Protein AF-A0A535F7Z0-F1 (afdb_monomer_lite)

Radius of gyration: 14.73 Å; chains: 1; bounding box: 36×27×36 Å

Structure (mmCIF, N/CA/C/O backbone):
data_AF-A0A535F7Z0-F1
#
_entry.id   AF-A0A535F7Z0-F1
#
loop_
_atom_site.group_PDB
_atom_site.id
_atom_site.type_symbol
_atom_site.label_atom_id
_atom_site.label_alt_id
_atom_site.label_comp_id
_atom_site.label_asym_id
_atom_site.label_entity_id
_atom_site.label_seq_id
_atom_site.pdbx_PDB_ins_code
_atom_site.Cartn_x
_atom_site.Cartn_y
_atom_site.Cartn_z
_atom_site.occupancy
_atom_site.B_iso_or_equiv
_atom_site.auth_seq_id
_atom_site.auth_comp_id
_atom_site.auth_asym_id
_atom_site.auth_atom_id
_atom_site.pdbx_PDB_model_num
ATOM 1 N N . MET A 1 1 ? 20.196 -8.276 2.278 1.00 72.56 1 MET A N 1
ATOM 2 C CA . MET A 1 1 ? 18.718 -8.308 2.275 1.00 72.56 1 MET A CA 1
ATOM 3 C C . MET A 1 1 ? 18.293 -8.919 0.946 1.00 72.56 1 MET A C 1
ATOM 5 O O . MET A 1 1 ? 18.795 -8.458 -0.070 1.00 72.56 1 MET A O 1
ATOM 9 N N . ASN A 1 2 ? 17.506 -9.997 0.940 1.00 94.94 2 ASN A N 1
ATOM 10 C CA . ASN A 1 2 ? 17.093 -10.694 -0.285 1.00 94.94 2 ASN A CA 1
ATOM 11 C C . ASN A 1 2 ? 15.679 -10.236 -0.680 1.00 94.94 2 ASN A C 1
ATOM 13 O O . ASN A 1 2 ? 14.781 -10.279 0.153 1.00 94.94 2 ASN A O 1
ATOM 17 N N . GLY A 1 3 ? 15.482 -9.790 -1.925 1.00 92.50 3 GLY A N 1
ATOM 18 C CA . GLY A 1 3 ? 14.197 -9.242 -2.380 1.00 92.50 3 GLY A CA 1
ATOM 19 C C . GLY A 1 3 ? 13.035 -10.239 -2.319 1.00 92.50 3 GLY A C 1
ATOM 20 O O . GLY A 1 3 ? 11.942 -9.873 -1.904 1.00 92.50 3 GLY A O 1
ATOM 21 N N . VAL A 1 4 ? 13.279 -11.509 -2.655 1.00 94.81 4 VAL A N 1
ATOM 22 C CA . VAL A 1 4 ? 12.260 -12.571 -2.602 1.00 94.81 4 VAL A CA 1
ATOM 23 C C . VAL A 1 4 ? 11.818 -12.818 -1.163 1.00 94.81 4 VAL A C 1
ATOM 25 O O . VAL A 1 4 ? 10.622 -12.927 -0.899 1.00 94.81 4 VAL A O 1
ATOM 28 N N . ASP A 1 5 ? 12.768 -12.846 -0.227 1.00 97.25 5 ASP A N 1
ATOM 29 C CA . ASP A 1 5 ? 12.459 -12.999 1.195 1.00 97.25 5 ASP A CA 1
ATOM 30 C C . ASP A 1 5 ? 11.646 -11.810 1.722 1.00 97.25 5 ASP A C 1
ATOM 32 O O . ASP A 1 5 ? 10.672 -12.015 2.442 1.00 97.25 5 ASP A O 1
ATOM 36 N N . ILE A 1 6 ? 11.991 -10.575 1.336 1.00 94.94 6 ILE A N 1
ATOM 37 C CA . ILE A 1 6 ? 11.236 -9.375 1.737 1.00 94.94 6 ILE A CA 1
ATOM 38 C C . ILE A 1 6 ? 9.787 -9.468 1.257 1.00 94.94 6 ILE A C 1
ATOM 40 O O . ILE A 1 6 ? 8.876 -9.280 2.058 1.00 94.94 6 ILE A O 1
ATOM 44 N N . LEU A 1 7 ? 9.567 -9.776 -0.025 1.00 95.12 7 LEU A N 1
ATOM 45 C CA . LEU A 1 7 ? 8.217 -9.841 -0.589 1.00 95.12 7 LEU A CA 1
ATOM 46 C C . LEU A 1 7 ? 7.405 -10.969 0.047 1.00 95.12 7 LEU A C 1
ATOM 48 O O . LEU A 1 7 ? 6.269 -10.757 0.463 1.00 95.12 7 LEU A O 1
ATOM 52 N N . LYS A 1 8 ? 8.004 -12.154 0.197 1.00 95.69 8 LYS A N 1
ATOM 53 C CA . LYS A 1 8 ? 7.330 -13.311 0.786 1.00 95.69 8 LYS A CA 1
ATOM 54 C C . LYS A 1 8 ? 7.001 -13.092 2.261 1.00 95.69 8 LYS A C 1
ATOM 56 O O . LYS A 1 8 ? 5.849 -13.233 2.660 1.00 95.69 8 LYS A O 1
ATOM 61 N N . TYR A 1 9 ? 7.998 -12.786 3.087 1.00 97.12 9 TYR A N 1
ATOM 62 C CA . TYR A 1 9 ? 7.799 -12.697 4.534 1.00 97.12 9 TYR A CA 1
ATOM 63 C C . TYR A 1 9 ? 7.128 -11.388 4.953 1.00 97.12 9 TYR A C 1
ATOM 65 O O . TYR A 1 9 ? 6.382 -11.389 5.930 1.00 97.12 9 TYR A O 1
ATOM 73 N N . GLY A 1 10 ? 7.319 -10.299 4.203 1.00 95.12 10 GLY A N 1
ATOM 74 C CA . GLY A 1 10 ? 6.578 -9.052 4.396 1.00 95.12 10 GLY A CA 1
ATOM 75 C C . GLY A 1 10 ? 5.080 -9.252 4.178 1.00 95.12 10 GLY A C 1
ATOM 76 O O . GLY A 1 10 ? 4.292 -8.952 5.073 1.00 95.12 10 GLY A O 1
ATOM 77 N N . HIS A 1 11 ? 4.691 -9.856 3.050 1.00 95.62 11 HIS A N 1
ATOM 78 C CA . HIS A 1 11 ? 3.289 -10.165 2.764 1.00 95.62 11 HIS A CA 1
ATOM 79 C C . HIS A 1 11 ? 2.683 -11.123 3.804 1.00 95.62 11 HIS A C 1
ATOM 81 O O . HIS A 1 11 ? 1.608 -10.860 4.341 1.00 95.62 11 HIS A O 1
ATOM 87 N N . LEU A 1 12 ? 3.399 -12.196 4.171 1.00 96.81 12 LEU A N 1
ATOM 88 C CA . LEU A 1 12 ? 2.940 -13.124 5.214 1.00 96.81 12 LEU A CA 1
ATOM 89 C C . LEU A 1 12 ? 2.745 -12.440 6.570 1.00 96.81 12 LEU A C 1
ATOM 91 O O . LEU A 1 12 ? 1.780 -12.750 7.262 1.00 96.81 12 LEU A O 1
ATOM 95 N N . THR A 1 13 ? 3.618 -11.499 6.935 1.00 96.19 13 THR A N 1
ATOM 96 C CA . THR A 1 13 ? 3.477 -10.733 8.181 1.00 96.19 13 THR A CA 1
ATOM 97 C C . THR A 1 13 ? 2.180 -9.924 8.180 1.00 96.19 13 THR A C 1
ATOM 99 O O . THR A 1 13 ? 1.463 -9.929 9.180 1.00 96.19 13 THR A O 1
ATOM 102 N N . VAL A 1 14 ? 1.841 -9.267 7.064 1.00 95.38 14 VAL A N 1
ATOM 103 C CA . VAL A 1 14 ? 0.579 -8.519 6.928 1.00 95.38 14 VAL A CA 1
ATOM 104 C C . VAL A 1 14 ? -0.620 -9.456 7.054 1.00 95.38 14 VAL A C 1
ATOM 106 O O . VAL A 1 14 ? -1.492 -9.200 7.881 1.00 95.38 14 VAL A O 1
ATOM 109 N N . LEU A 1 15 ? -0.641 -10.565 6.306 1.00 95.44 15 LEU A N 1
ATOM 110 C CA . LEU A 1 15 ? -1.743 -11.530 6.365 1.00 95.44 15 LEU A CA 1
ATOM 111 C C . LEU A 1 15 ? -1.948 -12.081 7.778 1.00 95.44 15 LEU A C 1
ATOM 113 O O . LEU A 1 15 ? -3.058 -12.031 8.294 1.00 95.44 15 LEU A O 1
ATOM 117 N N . GLN A 1 16 ? -0.878 -12.536 8.432 1.00 96.44 16 GLN A N 1
ATOM 118 C CA . GLN A 1 16 ? -0.940 -13.063 9.799 1.00 96.44 16 GLN A CA 1
ATOM 119 C C . GLN A 1 16 ? -1.401 -12.016 10.816 1.00 96.44 16 GLN A C 1
ATOM 121 O O . GLN A 1 16 ? -2.076 -12.353 11.782 1.00 96.44 16 GLN A O 1
ATOM 126 N N . THR A 1 17 ? -1.042 -10.747 10.611 1.00 94.38 17 THR A N 1
ATOM 127 C CA . THR A 1 17 ? -1.469 -9.654 11.496 1.00 94.38 17 THR A CA 1
ATOM 128 C C . THR A 1 17 ? -2.970 -9.390 11.377 1.00 94.38 17 THR A C 1
ATOM 130 O O . THR A 1 17 ? -3.613 -9.043 12.367 1.00 94.38 17 THR A O 1
ATOM 133 N N . ILE A 1 18 ? -3.538 -9.560 10.181 1.00 93.75 18 ILE A N 1
ATOM 134 C CA . ILE A 1 18 ? -4.966 -9.342 9.925 1.00 93.75 18 ILE A CA 1
ATOM 135 C C . ILE A 1 18 ? -5.821 -10.582 10.238 1.00 93.75 18 ILE A C 1
ATOM 137 O O . ILE A 1 18 ? -6.991 -10.405 10.570 1.00 93.75 18 ILE A O 1
ATOM 141 N N . ASP A 1 19 ? -5.251 -11.796 10.225 1.00 93.12 19 ASP A N 1
ATOM 142 C CA . ASP A 1 19 ? -5.894 -13.119 10.445 1.00 93.12 19 ASP A CA 1
ATOM 143 C C . ASP A 1 19 ? -6.450 -13.367 11.872 1.00 93.12 19 ASP A C 1
ATOM 145 O O . ASP A 1 19 ? -6.323 -14.421 12.482 1.00 93.12 19 ASP A O 1
ATOM 149 N N . GLY A 1 20 ? -7.079 -12.367 12.462 1.00 88.12 20 GLY A N 1
ATOM 150 C CA . GLY A 1 20 ? -7.530 -12.367 13.851 1.00 88.12 20 GLY A CA 1
ATOM 151 C C . GLY A 1 20 ? -7.791 -10.961 14.374 1.00 88.12 20 GLY A C 1
ATOM 152 O O . GLY A 1 20 ? -8.246 -10.796 15.507 1.00 88.12 20 GLY A O 1
ATOM 153 N N . PHE A 1 21 ? -7.528 -9.940 13.554 1.00 93.69 21 PHE A N 1
ATOM 154 C CA . PHE A 1 21 ? -7.906 -8.577 13.867 1.00 93.69 21 PHE A CA 1
ATOM 155 C C . PHE A 1 21 ? -9.436 -8.438 13.771 1.00 93.69 21 PHE A C 1
ATOM 157 O O . PHE A 1 21 ? -10.013 -8.768 12.731 1.00 93.69 21 PHE A O 1
ATOM 164 N N . PRO A 1 22 ? -10.114 -7.970 14.837 1.00 94.25 22 PRO A N 1
ATOM 165 C CA . PRO A 1 22 ? -11.569 -7.998 14.906 1.00 94.25 22 PRO A CA 1
ATOM 166 C C . PRO A 1 22 ? -12.192 -7.159 13.791 1.00 94.25 22 PRO A C 1
ATOM 168 O O . PRO A 1 22 ? -11.919 -5.965 13.687 1.00 94.25 22 PRO A O 1
ATOM 171 N N . GLU A 1 23 ? -13.077 -7.777 13.005 1.00 91.12 23 GLU A N 1
ATOM 172 C CA . GLU A 1 23 ? -13.775 -7.131 11.883 1.00 91.12 23 GLU A CA 1
ATOM 173 C C . GLU A 1 23 ? -14.509 -5.857 12.313 1.00 91.12 23 GLU A C 1
ATOM 175 O O . GLU A 1 23 ? -14.424 -4.825 11.655 1.00 91.12 23 GLU A O 1
ATOM 180 N N . SER A 1 24 ? -15.116 -5.874 13.504 1.00 94.00 24 SER A N 1
ATOM 181 C CA . SER A 1 24 ? -15.787 -4.709 14.091 1.00 94.00 24 SER A CA 1
ATOM 182 C C . SER A 1 24 ? -14.876 -3.495 14.302 1.00 94.00 24 SER A C 1
ATOM 184 O O . SER A 1 24 ? -15.376 -2.401 14.548 1.00 94.00 24 SER A O 1
ATOM 186 N N . ALA A 1 25 ? -13.552 -3.677 14.269 1.00 94.50 25 ALA A N 1
ATOM 187 C CA . ALA A 1 25 ? -12.575 -2.609 14.426 1.00 94.50 25 ALA A CA 1
ATOM 188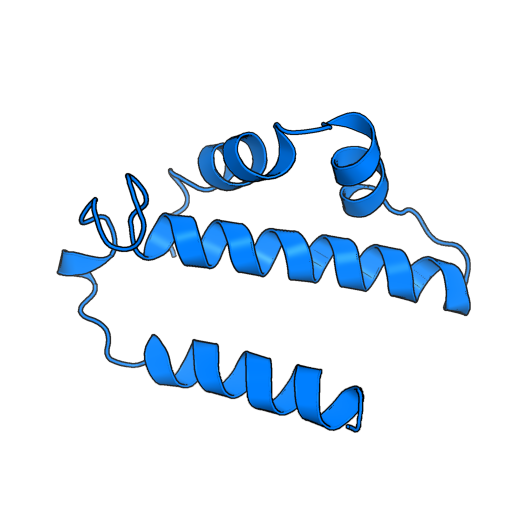 C C . ALA A 1 25 ? -11.954 -2.145 13.097 1.00 94.50 25 ALA A C 1
ATOM 190 O O . ALA A 1 25 ? -11.204 -1.170 13.111 1.00 94.50 25 ALA A O 1
ATOM 191 N N . TRP A 1 26 ? -12.248 -2.790 11.962 1.00 94.00 26 TRP A N 1
ATOM 192 C CA . TRP A 1 26 ? -11.580 -2.520 10.679 1.00 94.00 26 TRP A CA 1
ATOM 193 C C . TRP A 1 26 ? -11.712 -1.072 10.218 1.00 94.00 26 TRP A C 1
ATOM 195 O O . TRP A 1 26 ? -10.720 -0.476 9.799 1.00 94.00 26 TRP A O 1
ATOM 205 N N . ASP A 1 27 ? -12.910 -0.505 10.361 1.00 93.88 27 ASP A N 1
ATOM 206 C CA . ASP A 1 27 ? -13.231 0.874 9.982 1.00 93.88 27 ASP A CA 1
ATOM 207 C C . ASP A 1 27 ? -13.003 1.884 11.124 1.00 93.88 27 ASP A C 1
ATOM 209 O 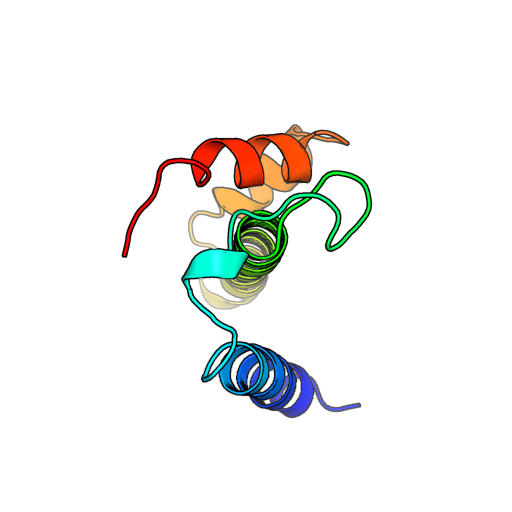O . ASP A 1 27 ? -13.299 3.072 10.981 1.00 93.88 27 ASP A O 1
ATOM 213 N N . THR A 1 28 ? -12.458 1.449 12.270 1.00 95.38 28 THR A N 1
ATOM 214 C CA . THR A 1 28 ? -12.138 2.366 13.376 1.00 95.38 28 THR A CA 1
ATOM 215 C C . THR A 1 28 ? -11.037 3.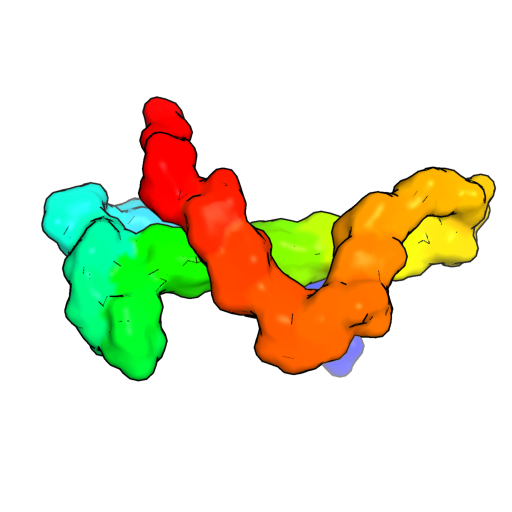325 12.943 1.00 95.38 28 THR A C 1
ATOM 217 O O . THR A 1 28 ? -9.904 2.912 12.696 1.00 95.38 28 THR A O 1
ATOM 220 N N . SER A 1 29 ? -11.355 4.617 12.867 1.00 95.25 29 SER A N 1
ATOM 221 C CA . SER A 1 29 ? -10.375 5.661 12.562 1.00 95.25 29 SER A CA 1
ATOM 222 C C . SER A 1 29 ? -9.308 5.774 13.655 1.00 95.25 29 SER A C 1
ATOM 224 O O . SER A 1 29 ? -9.578 5.516 14.827 1.00 95.25 29 SER A O 1
ATOM 226 N N . GLY A 1 30 ? -8.108 6.226 13.285 1.00 95.75 30 GLY A N 1
ATOM 227 C CA . GLY A 1 30 ? -7.029 6.486 14.244 1.00 95.75 30 GLY A CA 1
ATOM 228 C C . GLY A 1 30 ? -5.961 5.397 14.336 1.00 95.75 30 GLY A C 1
ATOM 229 O O . GLY A 1 30 ? -5.066 5.510 15.170 1.00 95.75 30 GLY A O 1
ATOM 230 N N . ALA 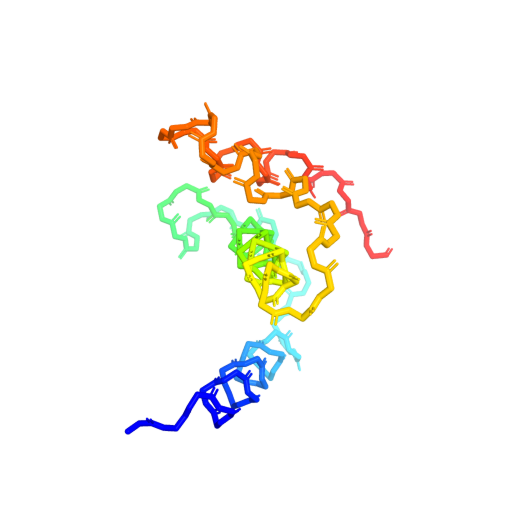A 1 31 ? -6.011 4.368 13.486 1.00 93.81 31 ALA A N 1
ATOM 231 C CA . ALA A 1 31 ? -4.971 3.341 13.416 1.00 93.81 31 ALA A CA 1
ATOM 232 C C . ALA A 1 31 ? -3.628 3.918 12.923 1.00 93.81 31 ALA A C 1
ATOM 234 O O . ALA A 1 31 ? -2.566 3.530 13.406 1.00 93.81 31 ALA A O 1
ATOM 235 N N . CYS A 1 32 ? -3.671 4.881 11.995 1.00 94.69 32 CYS A N 1
ATOM 236 C CA . CYS A 1 32 ? -2.518 5.679 11.578 1.00 94.69 32 CYS A CA 1
ATOM 237 C C . CYS A 1 32 ? -2.974 7.086 11.168 1.00 94.69 32 CYS A C 1
ATOM 239 O O . CYS A 1 32 ? -3.594 7.270 10.122 1.00 94.69 32 CYS A O 1
ATOM 241 N N . GLY A 1 33 ? -2.713 8.096 12.002 1.00 94.88 33 GLY A N 1
ATOM 242 C CA . GLY A 1 33 ? -3.260 9.435 11.770 1.00 94.88 33 GLY A CA 1
ATOM 243 C C . GLY A 1 33 ? -4.792 9.398 11.756 1.00 94.88 33 GLY A C 1
ATOM 244 O O . GLY A 1 33 ? -5.402 9.071 12.766 1.00 94.88 33 GLY A O 1
ATOM 245 N N . VAL A 1 34 ? -5.412 9.714 10.616 1.00 95.06 34 VAL A N 1
ATOM 246 C CA . VAL A 1 34 ? -6.876 9.634 10.433 1.00 95.06 34 VAL A CA 1
ATOM 247 C C . VAL A 1 34 ? -7.347 8.308 9.826 1.00 95.06 34 VAL A C 1
ATOM 249 O O . VAL A 1 34 ? -8.547 8.049 9.792 1.00 95.06 34 VAL A O 1
ATOM 252 N N . TRP A 1 35 ? -6.427 7.465 9.353 1.00 97.19 35 TRP A N 1
ATOM 253 C CA . TRP A 1 35 ? -6.750 6.226 8.651 1.00 97.19 35 TRP A CA 1
ATOM 254 C C . TRP A 1 35 ? -7.185 5.115 9.602 1.00 97.19 35 TRP A C 1
ATOM 256 O O . TRP A 1 35 ? -6.680 4.986 10.723 1.00 97.19 35 TRP A O 1
ATOM 266 N N . SER A 1 36 ? -8.135 4.319 9.125 1.00 96.56 36 SER A N 1
ATOM 267 C CA . SER A 1 36 ? -8.539 3.046 9.712 1.00 96.56 36 SER A CA 1
ATOM 268 C C . SER A 1 36 ? -7.590 1.912 9.310 1.00 96.56 36 SER A C 1
ATOM 270 O O . SER A 1 36 ? -6.699 2.090 8.476 1.00 96.56 36 SER A O 1
ATOM 272 N N . VAL A 1 37 ? -7.772 0.719 9.883 1.00 95.69 37 VAL A N 1
ATOM 273 C CA . VAL A 1 37 ? -6.995 -0.464 9.470 1.00 95.69 37 VAL A CA 1
ATOM 274 C C . VAL A 1 37 ? -7.292 -0.817 8.014 1.00 95.69 37 VAL A C 1
ATOM 276 O O . VAL A 1 37 ? -6.369 -1.101 7.252 1.00 95.69 37 VAL A O 1
ATOM 279 N N . LYS A 1 38 ? -8.557 -0.717 7.597 1.00 95.38 38 LYS A N 1
ATOM 280 C CA . LYS A 1 38 ? -8.964 -0.944 6.208 1.00 95.38 38 LYS A CA 1
ATOM 281 C C . LYS A 1 38 ? -8.281 0.023 5.236 1.00 95.38 38 LYS A C 1
ATOM 283 O O . LYS A 1 38 ? 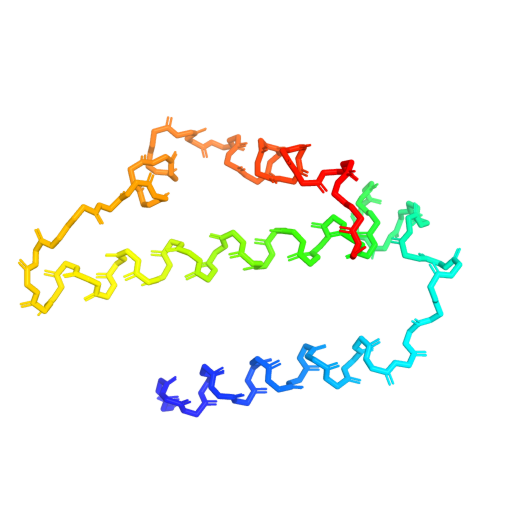-7.807 -0.407 4.185 1.00 95.38 38 LYS A O 1
ATOM 288 N N . ASP A 1 39 ? -8.169 1.298 5.607 1.00 97.25 39 ASP A N 1
ATOM 289 C CA . ASP A 1 39 ? -7.471 2.308 4.800 1.00 97.25 39 ASP A CA 1
ATOM 290 C C . ASP A 1 39 ? -5.978 1.969 4.642 1.00 97.25 39 ASP A C 1
ATOM 292 O O . ASP A 1 39 ? -5.425 2.065 3.547 1.00 97.25 39 ASP A O 1
ATOM 296 N N . ILE A 1 40 ? -5.325 1.498 5.710 1.00 96.44 40 ILE A N 1
ATOM 297 C CA . ILE A 1 40 ? -3.917 1.076 5.662 1.00 96.44 40 ILE A CA 1
ATOM 298 C C . ILE A 1 40 ? -3.740 -0.128 4.727 1.00 96.44 40 ILE A C 1
ATOM 300 O O . ILE A 1 40 ? -2.813 -0.142 3.917 1.00 96.44 40 ILE A O 1
ATOM 304 N N . ILE A 1 41 ? -4.633 -1.120 4.784 1.00 95.81 41 ILE A N 1
ATOM 305 C CA . ILE A 1 41 ? -4.584 -2.276 3.875 1.00 95.81 41 ILE A CA 1
ATOM 306 C C . ILE A 1 41 ? -4.817 -1.850 2.421 1.00 95.81 41 ILE A C 1
ATOM 308 O O . ILE A 1 41 ? -4.097 -2.304 1.531 1.00 95.81 41 ILE A O 1
ATOM 312 N N . ALA A 1 42 ? -5.755 -0.932 2.171 1.00 96.62 42 ALA A N 1
ATOM 313 C CA . ALA A 1 42 ? -5.967 -0.356 0.846 1.00 96.62 42 ALA A CA 1
ATOM 314 C C . ALA A 1 42 ? -4.703 0.343 0.321 1.00 96.62 42 ALA A C 1
ATOM 316 O O . ALA A 1 42 ? -4.318 0.128 -0.830 1.00 96.62 42 ALA A O 1
ATOM 317 N N . HIS A 1 43 ? -4.023 1.122 1.163 1.00 96.81 43 HIS A N 1
ATOM 318 C CA . HIS A 1 43 ? -2.748 1.753 0.829 1.00 96.81 43 HIS A CA 1
ATOM 319 C C . HIS A 1 43 ? -1.675 0.715 0.459 1.00 96.81 43 HIS A C 1
ATOM 321 O O . HIS A 1 43 ? -1.093 0.810 -0.621 1.00 96.81 43 HIS A O 1
ATOM 327 N N . LEU A 1 44 ? -1.454 -0.311 1.288 1.00 96.69 44 LEU A N 1
ATOM 328 C CA . LEU A 1 44 ? -0.441 -1.345 1.026 1.00 96.69 44 LEU A CA 1
ATOM 329 C C . LEU A 1 44 ? -0.712 -2.110 -0.277 1.00 96.69 44 LEU A C 1
ATOM 331 O O . LEU A 1 44 ? 0.188 -2.245 -1.106 1.00 96.69 44 LEU A O 1
ATOM 335 N N . ALA A 1 45 ? -1.958 -2.533 -0.503 1.00 96.25 45 ALA A N 1
ATOM 336 C CA . ALA A 1 45 ? -2.355 -3.222 -1.732 1.00 96.25 45 ALA A CA 1
ATOM 337 C C . ALA A 1 45 ? -2.125 -2.357 -2.986 1.00 96.25 45 ALA A C 1
ATOM 339 O O . ALA A 1 45 ? -1.761 -2.858 -4.049 1.00 96.25 45 ALA A O 1
ATOM 340 N N . SER A 1 46 ? -2.292 -1.039 -2.869 1.00 97.19 46 SER A N 1
ATOM 341 C CA . SER A 1 46 ? -2.059 -0.109 -3.980 1.00 97.19 46 SER A CA 1
ATOM 342 C C . SER A 1 46 ? -0.583 -0.058 -4.382 1.00 97.19 46 SER A C 1
ATOM 344 O O . SER A 1 46 ? -0.269 -0.020 -5.571 1.00 97.19 46 SER A O 1
ATOM 346 N N . TYR A 1 47 ? 0.335 -0.153 -3.417 1.00 97.31 47 TYR A N 1
ATOM 347 C CA . TYR A 1 47 ? 1.769 -0.259 -3.702 1.00 97.31 47 TYR A CA 1
ATOM 348 C C . TYR A 1 47 ? 2.182 -1.636 -4.224 1.00 97.31 47 TYR A C 1
ATOM 350 O O . TYR A 1 47 ? 3.120 -1.709 -5.018 1.00 97.31 47 TYR A O 1
ATOM 358 N N . GLU A 1 48 ? 1.486 -2.714 -3.852 1.00 96.88 48 GLU A N 1
ATOM 359 C CA . GLU A 1 48 ? 1.695 -4.020 -4.492 1.00 96.88 48 GLU A CA 1
ATOM 360 C C . GLU A 1 48 ? 1.364 -3.954 -5.995 1.00 96.88 48 GLU A C 1
ATOM 362 O O . GLU A 1 48 ? 2.137 -4.461 -6.807 1.00 96.88 48 GLU A O 1
ATOM 367 N N . HIS A 1 49 ? 0.298 -3.249 -6.396 1.00 97.44 49 HIS A N 1
ATOM 368 C CA . HIS A 1 49 ? -0.002 -3.024 -7.818 1.00 97.44 49 HIS A CA 1
ATOM 369 C C . HIS A 1 49 ? 1.070 -2.189 -8.532 1.00 97.44 49 HIS A C 1
ATOM 371 O O . HIS A 1 49 ? 1.511 -2.561 -9.618 1.00 97.44 49 HIS A O 1
ATOM 377 N N . VAL A 1 50 ? 1.549 -1.102 -7.914 1.00 97.75 50 VAL A N 1
ATOM 378 C CA . VAL A 1 50 ? 2.665 -0.311 -8.469 1.00 97.75 50 VAL A CA 1
ATOM 379 C C . VAL A 1 50 ? 3.919 -1.174 -8.631 1.00 97.75 50 VAL A C 1
ATOM 381 O O . VAL A 1 50 ? 4.602 -1.084 -9.648 1.00 97.75 50 VAL A O 1
ATOM 384 N N . LEU A 1 51 ? 4.221 -2.038 -7.660 1.00 96.75 51 LEU A N 1
ATOM 385 C CA . LEU A 1 51 ? 5.363 -2.945 -7.737 1.00 96.75 51 LEU A CA 1
ATOM 386 C C . LEU A 1 51 ? 5.222 -3.946 -8.891 1.00 96.75 51 LEU A C 1
ATOM 388 O O . LEU A 1 51 ? 6.194 -4.165 -9.614 1.00 96.75 51 LEU A O 1
ATOM 392 N N . VAL A 1 52 ? 4.040 -4.537 -9.082 1.00 96.31 52 VAL A N 1
ATOM 393 C CA . VAL A 1 52 ? 3.764 -5.438 -10.215 1.00 96.31 52 VAL A CA 1
ATOM 394 C C . VAL A 1 52 ? 4.015 -4.728 -11.543 1.00 96.31 52 VAL A C 1
ATOM 396 O O . VAL A 1 52 ? 4.690 -5.280 -12.414 1.00 96.31 52 VAL A O 1
ATOM 399 N N . ASP A 1 53 ? 3.548 -3.492 -11.684 1.00 97.50 53 ASP A N 1
ATOM 400 C CA . ASP A 1 53 ? 3.772 -2.688 -12.884 1.00 97.50 53 ASP A CA 1
ATOM 401 C C . ASP A 1 53 ? 5.256 -2.387 -13.111 1.00 97.50 53 ASP A C 1
ATOM 403 O O . ASP A 1 53 ? 5.759 -2.553 -14.221 1.00 97.50 53 ASP A O 1
ATOM 407 N N . VAL A 1 54 ? 5.993 -2.014 -12.059 1.00 96.19 54 VAL A N 1
ATOM 408 C CA . VAL A 1 54 ? 7.448 -1.813 -12.135 1.00 96.19 54 VAL A CA 1
ATOM 409 C C . VAL A 1 54 ? 8.136 -3.088 -12.615 1.00 96.19 54 VAL A C 1
ATOM 411 O O . VAL A 1 54 ? 8.930 -3.030 -13.551 1.00 96.19 54 VAL A O 1
ATOM 414 N N . LEU A 1 55 ? 7.820 -4.245 -12.030 1.00 94.94 55 LEU A N 1
ATOM 415 C CA . LEU A 1 55 ? 8.402 -5.527 -12.437 1.00 94.94 55 LEU A CA 1
ATOM 416 C C . LEU A 1 55 ? 8.036 -5.892 -13.882 1.00 94.94 55 LEU A C 1
ATOM 418 O O . LEU A 1 55 ? 8.880 -6.408 -14.612 1.00 94.94 55 LEU A O 1
ATOM 422 N N . THR A 1 56 ? 6.825 -5.552 -14.323 1.00 95.25 56 THR A N 1
ATOM 423 C CA . THR A 1 56 ? 6.352 -5.769 -15.699 1.00 95.25 56 THR A CA 1
ATOM 424 C C . THR A 1 56 ? 7.223 -5.044 -16.730 1.00 95.25 56 THR A C 1
ATOM 426 O O . THR A 1 56 ? 7.459 -5.585 -17.815 1.00 95.25 56 THR A O 1
ATOM 429 N N . THR A 1 57 ? 7.787 -3.877 -16.389 1.00 94.75 57 THR A N 1
ATOM 430 C CA . THR A 1 57 ? 8.716 -3.151 -17.280 1.00 94.75 57 THR A CA 1
ATOM 431 C C . THR A 1 57 ? 10.014 -3.911 -17.571 1.00 94.75 57 THR A C 1
ATOM 433 O O . THR A 1 57 ? 10.646 -3.655 -18.593 1.00 94.75 57 THR A O 1
ATOM 436 N N . PHE A 1 58 ? 10.405 -4.859 -16.711 1.00 93.69 58 PHE A N 1
ATOM 437 C CA . PHE A 1 58 ? 11.635 -5.645 -16.861 1.00 93.69 58 PHE A CA 1
ATOM 438 C C . PHE A 1 58 ? 11.443 -6.968 -17.608 1.00 93.69 58 PHE A C 1
ATOM 440 O O . PHE A 1 58 ? 12.439 -7.596 -17.961 1.00 93.69 58 PHE A O 1
ATOM 447 N N . VAL A 1 59 ? 10.199 -7.416 -17.809 1.00 89.31 59 VAL A N 1
ATOM 448 C CA . VAL A 1 59 ? 9.906 -8.706 -18.451 1.00 89.31 59 VAL A CA 1
ATOM 449 C C . VAL A 1 59 ? 9.524 -8.489 -19.914 1.00 89.31 59 VAL A C 1
ATOM 451 O O . VAL A 1 59 ? 10.364 -8.680 -20.786 1.00 89.31 59 VAL A O 1
ATOM 454 N N . ASP A 1 60 ? 8.300 -8.016 -20.176 1.00 84.88 60 ASP A N 1
ATOM 455 C CA . ASP A 1 60 ? 7.733 -7.939 -21.534 1.00 84.88 60 ASP A CA 1
ATOM 456 C C . ASP A 1 60 ? 7.270 -6.524 -21.934 1.00 84.88 60 ASP A C 1
ATOM 458 O O . ASP A 1 60 ? 6.739 -6.330 -23.027 1.00 84.88 60 ASP A O 1
ATOM 462 N N . GLY A 1 61 ? 7.449 -5.517 -21.066 1.00 80.94 61 GLY A N 1
ATOM 463 C CA . GLY A 1 61 ? 7.054 -4.134 -21.366 1.00 80.94 61 GLY A CA 1
ATOM 464 C C . GLY A 1 61 ? 5.537 -3.940 -21.510 1.00 80.94 61 GLY A C 1
ATOM 465 O O . GLY A 1 61 ? 5.089 -3.183 -22.370 1.00 80.94 61 GLY A O 1
ATOM 466 N N . GLY A 1 62 ? 4.750 -4.651 -20.694 1.00 89.81 62 GLY A N 1
ATOM 467 C CA . GLY A 1 62 ? 3.288 -4.546 -20.650 1.00 89.81 62 GLY A CA 1
ATOM 468 C C . GLY A 1 62 ? 2.768 -3.193 -20.145 1.00 89.81 62 GLY A C 1
ATOM 469 O O . GLY A 1 62 ? 3.533 -2.301 -19.785 1.00 89.81 62 GLY A O 1
ATOM 470 N N . LEU A 1 63 ? 1.439 -3.040 -20.118 1.00 93.88 63 LEU A N 1
ATOM 471 C CA . LEU A 1 63 ? 0.797 -1.841 -19.573 1.00 93.88 63 LEU A CA 1
ATOM 472 C C . LEU A 1 63 ? 1.111 -1.689 -18.081 1.00 93.88 63 LEU A C 1
ATOM 474 O O . LEU A 1 63 ? 1.084 -2.670 -17.344 1.00 93.88 63 LEU A O 1
ATOM 478 N N . THR A 1 64 ? 1.334 -0.447 -17.649 1.00 96.88 64 THR A N 1
ATOM 479 C CA . THR A 1 64 ? 1.685 -0.107 -16.263 1.00 96.88 64 THR A CA 1
ATOM 480 C C . THR A 1 64 ? 0.715 0.919 -15.655 1.00 96.88 64 THR A C 1
ATOM 482 O O . THR A 1 64 ? 1.135 2.022 -15.294 1.00 96.88 64 THR A O 1
ATOM 485 N N . PRO A 1 65 ? -0.600 0.633 -15.601 1.00 96.88 65 PRO A N 1
ATOM 486 C CA . PRO A 1 65 ? -1.614 1.621 -15.232 1.00 96.88 65 PRO A CA 1
ATOM 487 C C . PRO A 1 65 ? -1.458 2.179 -13.808 1.00 96.88 65 PRO A C 1
ATOM 489 O O . PRO A 1 65 ? -1.650 3.375 -13.601 1.00 96.88 65 PRO A O 1
ATOM 492 N N . SER A 1 66 ? -1.092 1.351 -12.832 1.00 97.62 66 SER A N 1
ATOM 493 C CA . SER A 1 66 ? -0.868 1.761 -11.445 1.00 97.62 66 SER A CA 1
ATOM 494 C C . SER A 1 66 ? 0.418 2.568 -11.292 1.00 97.62 66 SER A C 1
ATOM 496 O O . SER A 1 66 ? 0.419 3.564 -10.572 1.00 97.62 66 SER A O 1
ATOM 498 N N . LEU A 1 67 ? 1.495 2.204 -11.993 1.00 97.31 67 LEU A N 1
ATOM 499 C CA . LEU A 1 67 ? 2.723 3.008 -12.012 1.00 97.31 67 LEU A CA 1
ATOM 500 C C . LEU A 1 67 ? 2.502 4.358 -12.706 1.00 97.31 67 LEU A C 1
ATOM 502 O O . LEU A 1 67 ? 2.955 5.379 -12.196 1.00 97.31 67 LEU A O 1
ATOM 506 N N . THR A 1 68 ? 1.787 4.386 -13.833 1.00 97.31 68 THR A N 1
ATOM 507 C CA . THR A 1 68 ? 1.410 5.634 -14.513 1.00 97.31 68 THR A CA 1
ATOM 508 C C . THR A 1 68 ? 0.608 6.526 -13.572 1.00 97.31 68 THR A C 1
ATOM 510 O O . THR A 1 68 ? 0.991 7.673 -13.351 1.00 97.31 68 THR A O 1
ATOM 513 N N . LEU A 1 69 ? -0.429 5.979 -12.931 1.00 96.94 69 LEU A N 1
ATOM 514 C CA . LEU A 1 69 ? -1.230 6.717 -11.959 1.00 96.94 69 LEU A CA 1
ATOM 515 C C . LEU A 1 69 ? -0.380 7.234 -10.792 1.00 96.94 69 LEU A C 1
ATOM 517 O O . LEU A 1 69 ? -0.525 8.390 -10.407 1.00 96.94 69 LEU A O 1
ATOM 521 N N . PHE A 1 70 ? 0.528 6.421 -10.247 1.00 97.44 70 PHE A N 1
ATOM 522 C CA . PHE A 1 70 ? 1.436 6.828 -9.172 1.00 97.44 70 PHE A CA 1
ATOM 523 C C . PHE A 1 70 ? 2.306 8.028 -9.566 1.00 97.44 70 PHE A C 1
ATOM 525 O O . PHE A 1 70 ? 2.412 8.991 -8.806 1.00 97.44 70 PHE A O 1
ATOM 532 N N . LEU A 1 71 ? 2.894 7.995 -10.764 1.00 96.31 71 LEU A N 1
ATOM 533 C CA . LEU A 1 71 ? 3.750 9.070 -11.271 1.00 96.31 71 LEU A CA 1
ATOM 534 C C . LEU A 1 71 ? 2.963 10.359 -11.549 1.00 96.31 71 LEU A C 1
ATOM 536 O O . LEU A 1 71 ? 3.472 11.452 -11.302 1.00 96.31 71 LEU A O 1
ATOM 540 N N . GLU A 1 72 ? 1.728 10.241 -12.035 1.00 96.88 72 GLU A N 1
ATOM 541 C CA . GLU A 1 72 ? 0.872 11.380 -12.389 1.00 96.88 72 GLU A CA 1
ATOM 542 C C . GLU A 1 72 ? 0.155 12.001 -11.181 1.00 96.88 72 GLU A C 1
ATOM 544 O O . GLU A 1 72 ? -0.104 13.204 -11.164 1.00 96.88 72 GLU A O 1
ATOM 549 N N . SER A 1 73 ? -0.134 11.210 -10.143 1.00 93.75 73 SER A N 1
ATOM 550 C CA . SER A 1 73 ? -0.908 11.648 -8.970 1.00 93.75 73 SER A CA 1
ATOM 551 C C . SER A 1 73 ? -0.128 12.553 -8.012 1.00 93.75 73 SER A C 1
ATOM 553 O O . SER A 1 73 ? -0.715 13.146 -7.101 1.00 93.75 73 SER A O 1
ATOM 555 N N . GLY A 1 74 ? 1.197 12.650 -8.160 1.00 88.94 74 GLY A N 1
ATOM 556 C CA . GLY A 1 74 ? 2.053 13.397 -7.241 1.00 88.94 74 GLY A CA 1
ATOM 557 C C . GLY A 1 74 ? 1.823 12.982 -5.781 1.00 88.94 74 GLY A C 1
ATOM 558 O O . GLY A 1 74 ? 1.814 11.802 -5.446 1.00 88.94 74 GLY A O 1
ATOM 559 N N . GLY A 1 75 ? 1.593 13.956 -4.897 1.00 89.19 75 GLY A N 1
ATOM 560 C CA . GLY A 1 75 ? 1.337 13.700 -3.474 1.00 89.19 75 GLY A CA 1
ATOM 561 C C . GLY A 1 75 ? -0.052 13.140 -3.139 1.00 89.19 75 GLY A C 1
ATOM 562 O O . GLY A 1 75 ? -0.352 13.001 -1.960 1.00 89.19 75 GLY A O 1
ATOM 563 N N . GLN A 1 76 ? -0.918 12.879 -4.124 1.00 96.06 76 GLN A N 1
ATOM 564 C CA . GLN A 1 76 ? -2.322 12.488 -3.904 1.00 96.06 76 GLN A CA 1
ATOM 565 C C . GLN A 1 76 ? -2.600 10.995 -4.102 1.00 96.06 76 GLN A C 1
ATOM 567 O O . GLN A 1 76 ? -3.702 10.544 -3.798 1.00 96.06 76 GLN A O 1
ATOM 572 N N . PHE A 1 77 ? -1.620 10.221 -4.581 1.00 97.31 77 PHE A N 1
ATOM 573 C CA . PHE A 1 77 ? -1.803 8.802 -4.903 1.00 97.31 77 PHE A CA 1
ATOM 574 C C . PHE A 1 77 ? -2.453 8.026 -3.751 1.00 97.31 77 PHE A C 1
ATOM 576 O O . PHE A 1 77 ? -3.496 7.401 -3.926 1.00 97.31 77 PHE A O 1
ATOM 583 N N . ASN A 1 78 ? -1.885 8.162 -2.551 1.00 96.31 78 ASN A N 1
ATOM 584 C CA . ASN A 1 78 ? -2.357 7.493 -1.343 1.00 96.31 78 ASN A CA 1
ATOM 585 C C . ASN A 1 78 ? -3.830 7.783 -1.049 1.00 96.31 78 ASN A C 1
ATOM 587 O O . ASN A 1 78 ? -4.617 6.853 -0.892 1.00 96.31 78 ASN A O 1
ATOM 591 N N . ASP A 1 79 ? -4.200 9.063 -1.006 1.00 95.94 79 ASP A N 1
ATOM 592 C CA . ASP A 1 79 ? -5.557 9.480 -0.660 1.00 95.94 79 ASP A CA 1
ATOM 593 C C . ASP A 1 79 ? -6.566 8.992 -1.707 1.00 95.94 79 ASP A C 1
ATOM 595 O O . ASP A 1 79 ? -7.639 8.502 -1.353 1.00 95.94 79 ASP A O 1
ATOM 599 N N . SER A 1 80 ? -6.204 9.063 -2.992 1.00 96.19 80 SER A N 1
ATOM 600 C CA . SER A 1 80 ? -7.066 8.617 -4.091 1.00 96.19 80 SER A CA 1
ATOM 601 C C . SER A 1 80 ? -7.292 7.102 -4.094 1.00 96.19 80 SER A C 1
ATOM 603 O O . SER A 1 80 ? -8.431 6.644 -4.208 1.00 96.19 80 SER A O 1
ATOM 605 N N . GLU A 1 81 ? -6.237 6.316 -3.889 1.00 96.94 81 GLU A N 1
ATOM 606 C CA . GLU A 1 81 ? -6.309 4.858 -3.907 1.00 96.94 81 GLU A CA 1
ATOM 607 C C . GLU A 1 81 ? -7.019 4.294 -2.667 1.00 96.94 81 GLU A C 1
ATOM 609 O O . GLU A 1 81 ? -7.760 3.308 -2.768 1.00 96.94 81 GLU A O 1
ATOM 614 N N . VAL A 1 82 ? -6.837 4.931 -1.505 1.00 96.69 82 VAL A N 1
ATOM 615 C CA . VAL A 1 82 ? -7.592 4.618 -0.284 1.00 96.69 82 VAL A CA 1
ATOM 616 C C . VAL A 1 82 ? -9.070 4.953 -0.487 1.00 96.69 82 VAL A C 1
ATOM 618 O O . VAL A 1 82 ? -9.930 4.096 -0.266 1.00 96.6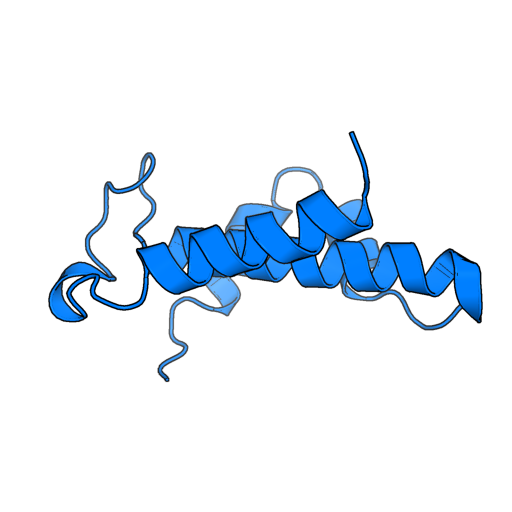9 82 VAL A O 1
ATOM 621 N N . ALA A 1 83 ? -9.385 6.152 -0.989 1.00 95.56 83 ALA A N 1
ATOM 622 C CA . ALA A 1 83 ? -10.763 6.568 -1.247 1.00 95.56 83 ALA A CA 1
ATOM 623 C C . ALA A 1 83 ? -11.487 5.622 -2.221 1.00 95.56 83 ALA A C 1
ATOM 625 O O . ALA A 1 83 ? -12.625 5.233 -1.961 1.00 95.56 83 ALA A O 1
ATOM 626 N N . ALA A 1 84 ? -10.818 5.171 -3.287 1.00 94.69 84 ALA A N 1
ATOM 627 C CA . ALA A 1 84 ? -11.379 4.248 -4.278 1.00 94.69 84 ALA A CA 1
ATOM 628 C C . ALA A 1 84 ? -11.741 2.854 -3.719 1.00 94.69 84 ALA A C 1
ATOM 630 O O . ALA A 1 84 ? -12.466 2.090 -4.363 1.00 94.69 84 ALA A O 1
ATOM 631 N N . ARG A 1 85 ? -11.228 2.487 -2.538 1.00 94.19 85 ARG A N 1
ATOM 632 C CA . ARG A 1 85 ? -11.461 1.182 -1.891 1.00 94.19 85 ARG A CA 1
ATOM 633 C C . ARG A 1 85 ? -12.297 1.278 -0.618 1.00 94.19 85 ARG A C 1
ATOM 635 O O . ARG A 1 85 ? -12.635 0.241 -0.050 1.00 94.19 85 ARG A O 1
ATOM 642 N N . LYS A 1 86 ? -12.670 2.488 -0.202 1.00 89.44 86 LYS A N 1
ATOM 643 C CA . LYS A 1 86 ? -13.354 2.748 1.067 1.00 89.44 86 LYS A CA 1
ATOM 644 C C . LYS A 1 86 ? -14.651 1.954 1.221 1.00 89.44 86 LYS A C 1
ATOM 646 O O . LYS A 1 86 ? -14.861 1.308 2.246 1.00 89.44 86 LYS A O 1
ATOM 651 N N . ASP A 1 87 ? -15.448 1.901 0.157 1.00 88.38 87 ASP A N 1
ATOM 652 C CA . ASP A 1 87 ? -16.756 1.235 0.155 1.00 88.38 87 ASP A CA 1
ATOM 653 C C . ASP A 1 87 ? -16.699 -0.236 -0.289 1.00 88.38 87 ASP A C 1
ATOM 655 O O . ASP A 1 87 ? -17.732 -0.898 -0.375 1.00 88.38 87 ASP A O 1
ATOM 659 N N . LYS A 1 88 ? -15.508 -0.786 -0.573 1.00 84.81 88 LYS A N 1
ATOM 660 C CA . LYS A 1 88 ? -15.388 -2.206 -0.925 1.00 84.81 88 LYS A CA 1
ATOM 661 C C . LYS A 1 88 ? -15.633 -3.067 0.309 1.00 84.81 88 LYS A C 1
ATOM 663 O O . LYS A 1 88 ? -14.997 -2.866 1.345 1.00 84.81 88 LYS A O 1
ATOM 668 N N . THR A 1 89 ? -16.538 -4.025 0.195 1.00 75.12 89 THR A N 1
ATOM 669 C CA . THR A 1 89 ? -16.716 -5.109 1.166 1.00 75.12 89 THR A CA 1
ATOM 670 C C . THR A 1 89 ? -16.033 -6.370 0.644 1.00 75.12 89 THR A C 1
ATOM 672 O O . THR A 1 89 ? -15.723 -6.451 -0.548 1.00 75.12 89 THR A O 1
ATOM 675 N N . VAL A 1 90 ? -15.769 -7.321 1.541 1.00 62.66 90 VAL A N 1
ATOM 676 C CA . VAL A 1 90 ? -15.310 -8.674 1.182 1.00 62.66 90 VAL A CA 1
ATOM 677 C C . VAL A 1 90 ? -16.422 -9.427 0.453 1.00 62.66 90 VAL A C 1
ATOM 679 O O . VAL A 1 90 ? -17.606 -9.168 0.777 1.00 62.66 90 VAL A O 1
#

pLDDT: mean 93.92, std 5.45, range [62.66, 97.75]

Foldseek 3Di:
DDPVCCVVVVVVVLCVVVVPPDPVQQQPADPPPRGGVLLVVLQVVLVVLQVVLVVCCVPPNDDNVSVVCVVVCVPCSSVVSSVVCVPDDD

Sequence (90 aa):
MNGVDILKYGHLTVLQTIDGFPESAWDTSGACGVWSVKDIIAHLASYEHVLVDVLTTFVDGGLTPSLTLFLESGGQFNDSEVAARKDKTV

Secondary structure (DSSP, 8-state):
--HHHHHHHHHHHHHHHHTTS-GGGTT-TTSBTTB-HHHHHHHHHHHHHHHHHHHHHHHT----HHHHHHHHSGGGHHHHHHHTTTT---